Protein AF-A0A959IQ13-F1 (afdb_monomer_lite)

pLDDT: mean 92.46, std 10.54, range [49.81, 98.44]

Radius of gyration: 14.13 Å; chains: 1; bounding box: 34×29×39 Å

Sequence (78 aa):
IFSESWTDAHDAANLSLGPEGTFNGFDLCQPITRRIDYIFLRPGHFQVLRYLVMSDRRQGHFPSDHLPVFAELRLNEE

Foldseek 3Di:
DPPDFKDWLQVQEPEEDDACAFFQQFPLPDGRNHHDDTDIDGPPQKHWHYWYFDPDADPSTDPDRTTDIDTDIDGDDD

Secondary structure (DSSP, 8-state):
--TTT-EEHHHH-S-EES-S-SB-TT-SSS---------EE-TTTEEEEEEEE----BTTB-SSSBPPEEEEEEEPP-

Structure (mmCIF, N/CA/C/O backbone):
data_AF-A0A959IQ13-F1
#
_entry.id   AF-A0A959IQ13-F1
#
loop_
_atom_site.group_PDB
_atom_site.id
_atom_site.type_symbol
_atom_site.label_atom_id
_atom_site.label_alt_id
_atom_site.label_comp_id
_atom_site.label_asym_id
_atom_site.label_entity_id
_atom_site.label_seq_id
_atom_site.pdbx_PDB_ins_code
_atom_site.Cartn_x
_atom_site.Cartn_y
_atom_site.Cartn_z
_atom_site.occupancy
_atom_site.B_iso_or_equiv
_atom_site.auth_seq_id
_atom_site.auth_comp_id
_atom_site.auth_asym_id
_atom_site.auth_atom_id
_atom_site.pdbx_PDB_model_num
ATOM 1 N N . ILE A 1 1 ? -1.415 18.167 6.117 1.00 49.81 1 ILE A N 1
ATOM 2 C CA . ILE A 1 1 ? -2.840 18.054 5.706 1.00 49.81 1 ILE A CA 1
ATOM 3 C C . ILE A 1 1 ? -3.497 16.763 6.217 1.00 49.81 1 ILE A C 1
ATOM 5 O O . ILE A 1 1 ? -4.692 16.800 6.461 1.00 49.81 1 ILE A O 1
ATOM 9 N N . PHE A 1 2 ? -2.759 15.675 6.490 1.00 50.88 2 PHE A N 1
ATOM 10 C CA . PHE A 1 2 ? -3.357 14.400 6.941 1.00 50.88 2 PHE A CA 1
ATOM 11 C C . PHE A 1 2 ? -2.913 13.901 8.334 1.00 50.88 2 PHE A C 1
ATOM 13 O O . PHE A 1 2 ? -3.266 12.796 8.719 1.00 50.88 2 PHE A O 1
ATOM 20 N N . SER A 1 3 ? -2.139 14.673 9.101 1.00 51.88 3 SER A N 1
ATOM 21 C CA . SER A 1 3 ? -1.244 14.100 10.119 1.00 51.88 3 SER A CA 1
ATOM 22 C C . SER A 1 3 ? -1.800 13.865 11.527 1.00 51.88 3 SER A C 1
ATOM 24 O O . SER A 1 3 ? -0.998 13.541 12.388 1.00 51.88 3 SER A O 1
ATOM 26 N N . GLU A 1 4 ? -3.103 13.976 11.803 1.00 57.72 4 GLU A N 1
ATOM 27 C CA . GLU A 1 4 ? -3.599 13.638 13.159 1.00 57.72 4 GLU A CA 1
ATOM 28 C C . GLU A 1 4 ? -4.928 12.869 13.213 1.00 57.72 4 GLU A C 1
ATOM 30 O O . GLU A 1 4 ? -5.356 12.481 14.295 1.00 57.72 4 GLU A O 1
ATOM 35 N N . SER A 1 5 ? -5.590 12.602 12.080 1.00 81.75 5 SER A N 1
ATOM 36 C CA . SER A 1 5 ? -6.956 12.049 12.101 1.00 81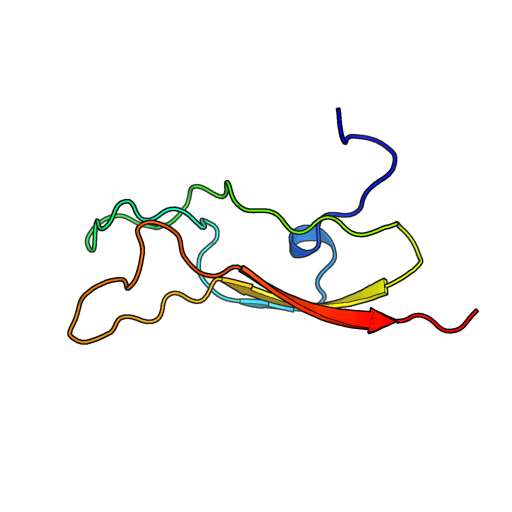.75 5 SER A CA 1
ATOM 37 C C . SER A 1 5 ? -7.227 10.868 11.173 1.00 81.75 5 SER A C 1
ATOM 39 O O . SER A 1 5 ? -8.365 10.407 11.130 1.00 81.75 5 SER A O 1
ATOM 41 N N . TRP A 1 6 ? -6.224 10.354 10.456 1.00 90.56 6 TRP A N 1
ATOM 42 C CA . TRP A 1 6 ? -6.388 9.229 9.532 1.00 90.56 6 TRP A CA 1
ATOM 43 C C . TRP A 1 6 ? -5.296 8.182 9.731 1.00 90.56 6 TRP A C 1
ATOM 45 O O . TRP A 1 6 ? -4.148 8.515 10.012 1.00 90.56 6 TRP A O 1
ATOM 55 N N . THR A 1 7 ? -5.666 6.917 9.566 1.00 92.62 7 THR A N 1
ATOM 56 C CA . THR A 1 7 ? -4.763 5.768 9.654 1.00 92.62 7 THR A CA 1
ATOM 57 C C . THR A 1 7 ? -4.429 5.277 8.248 1.00 92.62 7 THR A C 1
ATOM 59 O O . THR A 1 7 ? -5.338 5.027 7.458 1.00 92.62 7 THR A O 1
ATOM 62 N N . ASP A 1 8 ? -3.144 5.142 7.923 1.00 95.19 8 ASP A N 1
ATOM 63 C CA . ASP A 1 8 ? -2.697 4.522 6.670 1.00 95.19 8 ASP A CA 1
ATOM 64 C C . ASP A 1 8 ? -2.913 3.004 6.734 1.00 95.19 8 ASP A C 1
ATOM 66 O O . ASP A 1 8 ? -2.450 2.341 7.666 1.00 95.19 8 ASP A O 1
ATOM 70 N N . ALA A 1 9 ? -3.617 2.444 5.748 1.00 96.56 9 ALA A N 1
ATOM 71 C CA . ALA A 1 9 ? -3.864 1.011 5.676 1.00 96.56 9 ALA A CA 1
ATOM 72 C C . ALA A 1 9 ? -2.571 0.188 5.568 1.00 96.56 9 ALA A C 1
ATOM 74 O O . ALA A 1 9 ? -2.529 -0.917 6.101 1.00 96.56 9 ALA A O 1
ATOM 75 N N . HIS A 1 10 ? -1.525 0.713 4.922 1.00 96.81 10 HIS A N 1
ATOM 76 C CA . HIS A 1 10 ? -0.226 0.039 4.844 1.00 96.81 10 HIS A CA 1
ATOM 77 C C . HIS A 1 10 ? 0.388 -0.156 6.236 1.00 96.81 10 HIS A C 1
ATOM 79 O O . HIS A 1 10 ? 0.818 -1.255 6.576 1.00 96.81 10 HIS A O 1
ATOM 85 N N . ASP A 1 11 ? 0.381 0.899 7.053 1.00 95.06 11 ASP A N 1
ATOM 86 C CA . ASP A 1 11 ? 1.029 0.901 8.367 1.00 95.06 11 ASP A CA 1
ATOM 87 C C . ASP A 1 11 ? 0.200 0.155 9.424 1.00 95.06 11 ASP A C 1
ATOM 89 O O . ASP A 1 11 ? 0.746 -0.370 10.392 1.00 95.06 11 ASP A O 1
ATOM 93 N N . ALA A 1 12 ? -1.123 0.092 9.244 1.00 95.38 12 ALA A N 1
ATOM 94 C CA . ALA A 1 12 ? -2.041 -0.571 10.169 1.00 95.38 12 ALA A CA 1
ATOM 95 C C . ALA A 1 12 ? -2.314 -2.052 9.854 1.00 95.38 12 ALA A C 1
ATOM 97 O O . ALA A 1 12 ? -3.005 -2.716 10.629 1.00 95.38 12 ALA A O 1
ATOM 98 N N . ALA A 1 13 ? -1.838 -2.573 8.720 1.00 96.75 13 ALA A N 1
ATOM 99 C CA . ALA A 1 13 ? -2.105 -3.947 8.311 1.00 96.75 13 ALA A CA 1
ATOM 100 C C . ALA A 1 13 ? -1.357 -4.974 9.168 1.00 96.75 13 ALA A C 1
ATOM 102 O O . ALA A 1 13 ? -0.148 -4.890 9.360 1.00 96.75 13 ALA A O 1
ATOM 103 N N . ASN A 1 14 ? -2.062 -6.032 9.578 1.00 94.50 14 ASN A N 1
ATOM 104 C CA . ASN A 1 14 ? -1.437 -7.189 10.232 1.00 94.50 14 ASN A CA 1
ATOM 105 C C . ASN A 1 14 ? -0.502 -7.975 9.296 1.00 94.50 14 ASN A C 1
ATOM 107 O O . ASN A 1 14 ? 0.416 -8.656 9.751 1.00 94.50 14 ASN A O 1
ATOM 111 N N . LEU A 1 15 ? -0.774 -7.924 7.992 1.00 97.06 15 LEU A N 1
ATOM 112 C CA . LEU A 1 15 ? 0.008 -8.574 6.952 1.00 97.06 15 LEU A CA 1
ATOM 113 C C . LEU A 1 15 ? 0.092 -7.647 5.742 1.00 97.06 15 LEU A C 1
ATOM 115 O O . LEU A 1 15 ? -0.937 -7.299 5.161 1.00 97.06 15 LEU A O 1
ATOM 119 N N . SER A 1 16 ? 1.313 -7.295 5.351 1.00 96.88 16 SER A N 1
ATOM 120 C CA . SER A 1 16 ? 1.600 -6.525 4.141 1.00 96.88 16 SER A CA 1
ATOM 121 C C . SER A 1 16 ? 2.397 -7.388 3.164 1.00 96.88 16 SER A C 1
ATOM 123 O O . SER A 1 16 ? 3.358 -8.047 3.568 1.00 96.88 16 SER A O 1
ATOM 125 N N . LEU A 1 17 ? 1.973 -7.437 1.900 1.00 97.50 17 LEU A N 1
ATOM 126 C CA . LEU A 1 17 ? 2.597 -8.244 0.848 1.00 97.50 17 LEU A CA 1
ATOM 127 C C . LEU A 1 17 ? 2.832 -7.426 -0.425 1.00 97.50 17 LEU A C 1
ATOM 129 O O . LEU A 1 17 ? 2.032 -6.564 -0.784 1.00 97.50 17 LEU A O 1
ATOM 133 N N . GLY A 1 18 ? 3.886 -7.781 -1.157 1.00 96.25 18 GLY A N 1
ATOM 134 C CA . GLY A 1 18 ? 4.263 -7.121 -2.406 1.00 96.25 18 GLY A CA 1
ATOM 135 C C . GLY A 1 18 ? 5.427 -6.139 -2.235 1.00 96.25 18 GLY A C 1
ATOM 136 O O . GLY A 1 18 ? 6.073 -6.127 -1.185 1.00 96.25 18 GLY A O 1
ATOM 137 N N . PRO A 1 19 ? 5.759 -5.370 -3.286 1.00 96.25 19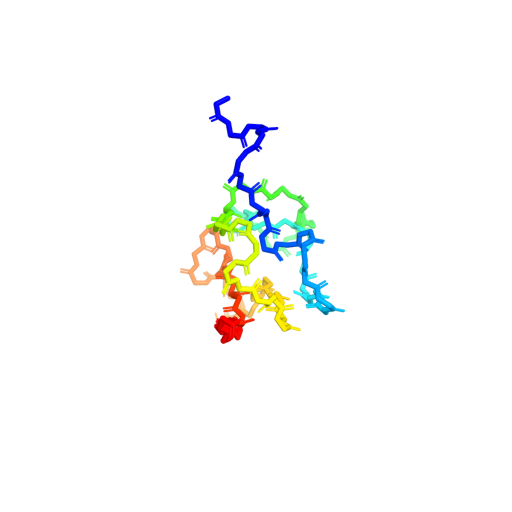 PRO A N 1
ATOM 138 C CA . PRO A 1 19 ? 6.789 -4.341 -3.213 1.00 96.25 19 PRO A CA 1
ATOM 139 C C . PRO A 1 19 ? 6.389 -3.194 -2.277 1.00 96.25 19 PRO A C 1
ATOM 141 O O . PRO A 1 19 ? 5.209 -2.923 -2.072 1.00 96.25 19 PRO A O 1
ATOM 144 N N . GLU A 1 20 ? 7.392 -2.489 -1.754 1.00 94.75 20 GLU A N 1
ATOM 145 C CA . GLU A 1 20 ? 7.193 -1.298 -0.919 1.00 94.75 20 GLU A CA 1
ATOM 146 C C . GLU A 1 20 ? 6.562 -0.144 -1.714 1.00 94.75 20 GLU A C 1
ATOM 148 O O . GLU A 1 20 ? 5.709 0.587 -1.210 1.00 94.75 20 GLU A O 1
ATOM 153 N N . GLY A 1 21 ? 6.974 0.017 -2.974 1.00 97.19 21 GLY A N 1
ATOM 154 C CA . GLY A 1 21 ? 6.478 1.061 -3.854 1.00 97.19 21 GLY A CA 1
ATOM 155 C C . GLY A 1 21 ? 5.234 0.666 -4.638 1.00 97.19 21 GLY A C 1
ATOM 156 O O . GLY A 1 21 ? 4.967 -0.507 -4.880 1.00 97.19 21 GLY A O 1
ATOM 1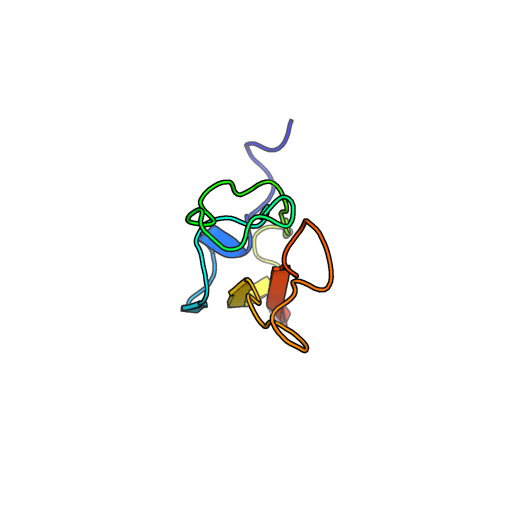57 N N . THR A 1 22 ? 4.524 1.679 -5.119 1.00 98.31 22 THR A N 1
ATOM 158 C CA . THR A 1 22 ? 3.316 1.543 -5.941 1.00 98.31 22 THR A CA 1
ATOM 159 C C . THR A 1 22 ? 3.536 2.043 -7.364 1.00 98.31 22 THR A C 1
ATOM 161 O O . THR A 1 22 ? 2.808 1.648 -8.262 1.00 98.31 22 THR A O 1
ATOM 164 N N . PHE A 1 23 ? 4.573 2.844 -7.615 1.00 98.12 23 PHE A N 1
ATOM 165 C CA . PHE A 1 23 ? 4.887 3.367 -8.944 1.00 98.12 23 PHE A CA 1
ATOM 166 C C . PHE A 1 23 ? 6.031 2.598 -9.610 1.00 98.12 23 PHE A C 1
ATOM 168 O O . PHE A 1 23 ? 7.129 2.515 -9.058 1.00 98.12 23 PHE A O 1
ATOM 175 N N . ASN A 1 24 ? 5.783 2.076 -10.813 1.00 96.62 24 ASN A N 1
ATOM 176 C CA . ASN A 1 24 ? 6.754 1.330 -11.618 1.00 96.62 24 ASN A CA 1
ATOM 177 C C . ASN A 1 24 ? 7.168 2.054 -12.913 1.00 96.62 24 ASN A C 1
ATOM 179 O O . ASN A 1 24 ? 8.200 1.715 -13.483 1.00 96.62 24 ASN A O 1
ATOM 183 N N . GLY A 1 25 ? 6.396 3.037 -13.398 1.00 96.75 25 GLY A N 1
ATOM 184 C CA . GLY A 1 25 ? 6.753 3.809 -14.599 1.00 96.75 25 GLY A CA 1
ATOM 185 C C . GLY A 1 25 ? 6.901 2.978 -15.883 1.00 96.75 25 GLY A C 1
ATOM 186 O O . GLY A 1 25 ? 7.567 3.418 -16.816 1.00 96.75 25 GLY A O 1
ATOM 187 N N . PHE A 1 26 ? 6.326 1.772 -15.917 1.00 95.50 26 PHE A N 1
ATOM 188 C CA . PHE A 1 26 ? 6.545 0.723 -16.919 1.00 95.50 26 PHE A CA 1
ATOM 189 C C . PHE A 1 26 ? 7.985 0.181 -17.011 1.00 95.50 26 PHE A C 1
ATOM 191 O O . PHE A 1 26 ? 8.299 -0.558 -17.947 1.00 95.50 26 PHE A O 1
ATOM 198 N N . ASP A 1 27 ? 8.853 0.482 -16.042 1.00 94.31 27 ASP A N 1
ATOM 199 C CA . ASP A 1 27 ? 10.222 -0.032 -15.992 1.00 94.31 27 ASP A CA 1
ATOM 200 C C . ASP A 1 27 ? 10.259 -1.419 -15.329 1.00 94.31 27 ASP A C 1
ATOM 202 O O . ASP A 1 27 ? 9.943 -1.597 -14.152 1.00 94.31 27 ASP A O 1
ATOM 206 N N . LEU A 1 28 ? 10.648 -2.437 -16.100 1.00 90.00 28 LEU A N 1
ATOM 207 C CA . LEU A 1 28 ? 10.710 -3.827 -15.637 1.00 90.00 28 LEU A CA 1
ATOM 208 C C . LEU A 1 28 ? 11.995 -4.158 -14.864 1.00 90.00 28 LEU A C 1
ATOM 210 O O . LEU A 1 28 ? 12.049 -5.221 -14.234 1.00 90.00 28 LEU A O 1
ATOM 214 N N . CYS A 1 29 ? 13.004 -3.286 -14.942 1.00 91.62 29 CYS A N 1
ATOM 215 C CA . CYS A 1 29 ? 14.368 -3.502 -14.464 1.00 91.62 29 CYS A CA 1
ATOM 216 C C . CYS A 1 29 ? 14.662 -2.787 -13.141 1.00 91.62 29 CYS A C 1
ATOM 218 O O . CYS A 1 29 ? 15.649 -3.117 -12.484 1.00 91.62 29 CYS A O 1
ATOM 220 N N . GLN A 1 30 ? 13.833 -1.820 -12.749 1.00 91.81 30 GLN A N 1
ATOM 221 C CA . GLN A 1 30 ? 14.010 -1.073 -11.508 1.00 91.81 30 GLN A CA 1
ATOM 222 C C . GLN A 1 30 ? 13.212 -1.693 -10.354 1.00 91.81 30 GLN A C 1
ATOM 224 O O . GLN A 1 30 ? 12.096 -2.184 -10.553 1.00 91.81 30 GLN A O 1
ATOM 229 N N . PRO A 1 31 ? 13.752 -1.667 -9.123 1.00 93.44 31 PRO A N 1
ATOM 230 C CA . PRO A 1 31 ? 12.980 -2.023 -7.947 1.00 93.44 31 PRO A CA 1
ATOM 231 C C . PRO A 1 31 ? 11.864 -0.994 -7.722 1.00 93.44 31 PRO A C 1
ATOM 233 O O . PRO A 1 31 ? 12.065 0.215 -7.826 1.00 93.44 31 PRO A O 1
ATOM 236 N N . ILE A 1 32 ? 10.678 -1.485 -7.374 1.00 96.31 32 ILE A N 1
ATOM 237 C CA . ILE A 1 32 ? 9.491 -0.659 -7.146 1.00 96.31 32 ILE A CA 1
ATOM 238 C C . ILE A 1 32 ? 9.494 -0.229 -5.675 1.00 96.31 32 ILE A C 1
ATOM 240 O O . ILE A 1 32 ? 9.011 -0.953 -4.809 1.00 96.31 32 ILE A O 1
ATOM 244 N N . THR A 1 33 ? 10.094 0.925 -5.383 1.00 96.94 33 THR A N 1
ATOM 245 C CA . THR A 1 33 ? 10.293 1.425 -4.003 1.00 96.94 33 THR A CA 1
ATOM 246 C C . THR A 1 33 ? 9.485 2.680 -3.686 1.00 96.94 33 THR A C 1
ATOM 248 O O . THR A 1 33 ? 9.213 2.985 -2.530 1.00 96.94 33 THR A O 1
ATOM 251 N N . ARG A 1 34 ? 9.059 3.427 -4.710 1.00 97.44 34 ARG A N 1
ATOM 252 C CA . ARG A 1 34 ? 8.322 4.678 -4.528 1.00 97.44 34 ARG A CA 1
ATOM 253 C C . ARG A 1 34 ? 6.837 4.409 -4.266 1.00 97.44 34 ARG A C 1
ATOM 255 O O . ARG A 1 34 ? 6.105 4.061 -5.191 1.00 97.44 34 ARG A O 1
ATOM 262 N N . ARG A 1 35 ? 6.389 4.607 -3.024 1.00 97.38 35 ARG A N 1
ATOM 263 C CA . ARG A 1 35 ? 4.971 4.562 -2.621 1.00 97.38 35 ARG A CA 1
ATOM 264 C C . ARG A 1 35 ? 4.343 5.945 -2.766 1.00 97.38 35 ARG A C 1
ATOM 266 O O . ARG A 1 35 ? 4.786 6.878 -2.104 1.00 97.38 35 ARG A O 1
ATOM 273 N N . ILE A 1 36 ? 3.366 6.085 -3.659 1.00 97.81 36 ILE A N 1
ATOM 274 C CA . ILE A 1 36 ? 2.621 7.342 -3.876 1.00 97.81 36 ILE A CA 1
ATOM 275 C C . ILE A 1 36 ? 1.100 7.152 -3.962 1.00 97.81 36 ILE A C 1
ATOM 277 O O . ILE A 1 36 ? 0.374 8.139 -4.057 1.00 97.81 36 ILE A O 1
ATOM 281 N N . ASP A 1 37 ? 0.621 5.914 -3.844 1.00 98.12 37 ASP A N 1
ATOM 282 C CA . ASP A 1 37 ? -0.796 5.562 -3.784 1.00 98.12 37 ASP A CA 1
ATOM 283 C C . ASP A 1 37 ? -1.128 5.070 -2.372 1.00 98.12 37 ASP A C 1
ATOM 285 O O . ASP A 1 37 ? -0.436 4.207 -1.828 1.00 98.12 37 ASP A O 1
ATOM 289 N N . TYR A 1 38 ? -2.172 5.636 -1.762 1.00 97.00 38 TYR A N 1
ATOM 290 C CA . TYR A 1 38 ? -2.495 5.428 -0.349 1.00 97.00 38 TYR A CA 1
ATOM 291 C C . TYR A 1 38 ? -3.982 5.140 -0.150 1.00 97.00 38 TYR A C 1
ATOM 293 O O . TYR A 1 38 ? -4.835 5.693 -0.846 1.00 97.00 38 TYR A O 1
ATOM 301 N N . ILE A 1 39 ? -4.292 4.332 0.865 1.00 97.00 39 ILE A N 1
ATOM 302 C CA . ILE A 1 39 ? -5.651 4.130 1.375 1.00 97.00 39 ILE A CA 1
ATOM 303 C C . ILE A 1 39 ? -5.669 4.609 2.825 1.00 97.00 39 ILE A C 1
ATOM 305 O O . ILE A 1 39 ? -5.067 3.986 3.698 1.00 97.00 39 ILE A O 1
ATOM 309 N N . PHE A 1 40 ? -6.369 5.714 3.082 1.00 95.44 40 PHE A N 1
ATOM 310 C CA . PHE A 1 40 ? -6.542 6.261 4.427 1.00 95.44 40 PHE A CA 1
ATOM 311 C C . PHE A 1 40 ? -7.891 5.859 5.020 1.00 95.44 40 PHE A C 1
ATOM 313 O O . PHE A 1 40 ? -8.927 5.923 4.358 1.00 95.44 40 PHE A O 1
ATOM 320 N N . LEU A 1 41 ? -7.874 5.481 6.295 1.00 93.44 41 LEU A N 1
ATOM 321 C CA . LEU A 1 41 ? -9.025 4.985 7.042 1.00 93.44 41 LEU A CA 1
ATOM 322 C C . LEU A 1 41 ? -9.323 5.883 8.237 1.00 93.44 41 LEU A C 1
ATOM 324 O O . LEU A 1 41 ? -8.415 6.469 8.831 1.00 93.44 41 LEU A O 1
ATOM 328 N N . ARG A 1 42 ? -10.604 5.970 8.615 1.00 91.00 42 ARG A N 1
ATOM 329 C CA . ARG A 1 42 ? -10.979 6.608 9.880 1.00 91.00 42 ARG A CA 1
ATOM 330 C C . ARG A 1 42 ? -10.445 5.758 11.043 1.00 91.00 42 ARG A C 1
ATOM 332 O O . ARG A 1 42 ? -10.742 4.559 11.069 1.00 91.00 42 ARG A O 1
ATOM 339 N N . PRO A 1 43 ? -9.712 6.345 12.004 1.00 89.19 43 PRO A N 1
ATOM 340 C CA . PRO A 1 43 ? -9.190 5.621 13.155 1.00 89.19 43 PRO A CA 1
ATOM 341 C C . PRO A 1 43 ? -10.308 4.923 13.931 1.00 89.19 43 PRO A C 1
ATOM 343 O O . PRO A 1 43 ? -11.367 5.502 14.152 1.00 89.19 43 PRO A O 1
ATOM 346 N N . GLY A 1 44 ? -10.082 3.675 14.338 1.00 89.06 44 GLY A N 1
ATOM 347 C CA . GLY A 1 44 ? -11.009 2.917 15.186 1.00 89.06 44 GLY A CA 1
ATOM 348 C C . GLY A 1 44 ? -12.233 2.315 14.486 1.00 89.06 44 GLY A C 1
ATOM 349 O O . GLY A 1 44 ? -12.851 1.424 15.056 1.00 89.06 44 GLY A O 1
ATOM 350 N N . HIS A 1 45 ? -12.562 2.710 13.252 1.00 92.75 45 HIS A N 1
ATOM 351 C CA . HIS A 1 45 ? -13.727 2.163 12.535 1.00 92.75 45 HIS A CA 1
ATOM 352 C C . HIS A 1 45 ? -13.445 0.831 11.829 1.00 92.75 45 HIS A C 1
ATOM 354 O O . HIS A 1 45 ? -14.358 0.037 11.610 1.00 92.75 45 HIS A O 1
ATOM 360 N N . PHE A 1 46 ? -12.191 0.592 11.446 1.00 95.06 46 PHE A N 1
ATOM 361 C CA . PHE A 1 46 ? -11.805 -0.575 10.661 1.00 95.06 46 PHE A CA 1
ATOM 362 C C . PHE A 1 46 ? -10.561 -1.234 11.240 1.00 95.06 46 PHE A C 1
ATOM 364 O O . PHE A 1 46 ? -9.627 -0.554 11.667 1.00 95.06 46 PHE A O 1
ATOM 371 N N . GLN A 1 47 ? -10.523 -2.559 11.172 1.00 95.50 47 GLN A N 1
ATOM 372 C CA . GLN A 1 47 ? -9.292 -3.328 11.277 1.00 95.50 47 GLN A CA 1
ATOM 373 C C . GLN A 1 47 ? -8.782 -3.675 9.877 1.00 95.50 47 GLN A C 1
ATOM 375 O O . GLN A 1 47 ? -9.537 -4.186 9.047 1.00 95.50 47 GLN A O 1
ATOM 380 N N . VAL A 1 48 ? -7.488 -3.461 9.634 1.00 97.25 48 VAL A N 1
ATOM 381 C CA . VAL A 1 48 ? -6.840 -3.838 8.372 1.00 97.25 48 VAL A CA 1
ATOM 382 C C . VAL A 1 48 ? -6.303 -5.263 8.475 1.00 97.25 48 VAL A C 1
ATOM 384 O O . VAL A 1 48 ? -5.316 -5.528 9.162 1.00 97.25 48 VAL A O 1
ATOM 387 N N . LEU A 1 49 ? -6.970 -6.204 7.806 1.00 97.94 49 LEU A N 1
ATOM 388 C CA . LEU A 1 49 ? -6.611 -7.624 7.856 1.00 97.94 49 LEU A CA 1
ATOM 389 C C . LEU A 1 49 ? -5.392 -7.928 6.984 1.00 97.94 49 LEU A C 1
ATOM 391 O O . LEU A 1 49 ? -4.494 -8.654 7.408 1.00 97.94 49 LEU A O 1
ATOM 395 N N . ARG A 1 50 ? -5.359 -7.365 5.773 1.00 98.00 50 ARG A N 1
ATOM 396 C CA . ARG A 1 50 ? -4.229 -7.473 4.844 1.00 98.00 50 ARG A CA 1
ATOM 397 C C . ARG A 1 50 ? -4.120 -6.234 3.969 1.00 98.00 50 ARG A C 1
ATOM 399 O O . ARG A 1 50 ? -5.135 -5.643 3.600 1.00 98.00 50 ARG A O 1
ATOM 406 N N . TYR A 1 51 ? -2.892 -5.912 3.598 1.00 98.44 51 TYR A N 1
ATOM 407 C CA . TYR A 1 51 ? -2.542 -4.912 2.604 1.00 98.44 51 TYR A CA 1
ATOM 408 C C . TYR A 1 51 ? -1.681 -5.571 1.526 1.00 98.44 51 TYR A C 1
ATOM 410 O O . TYR A 1 51 ? -0.789 -6.362 1.836 1.00 98.44 51 TYR A O 1
ATOM 418 N N . LEU A 1 52 ? -1.965 -5.288 0.257 1.00 98.31 52 LEU A N 1
ATOM 419 C CA . LEU A 1 52 ? -1.209 -5.828 -0.865 1.00 98.31 52 LEU A CA 1
ATOM 420 C C . LEU A 1 52 ? -0.895 -4.743 -1.885 1.00 98.31 52 LEU A C 1
ATOM 422 O O . LEU A 1 52 ? -1.773 -3.968 -2.267 1.00 98.31 52 LEU A O 1
ATOM 426 N N . VAL A 1 53 ? 0.330 -4.782 -2.399 1.00 98.31 53 VAL A N 1
ATOM 427 C CA . VAL A 1 53 ? 0.683 -4.153 -3.671 1.00 98.31 53 VAL A CA 1
ATOM 428 C C . VAL A 1 53 ? 0.824 -5.253 -4.718 1.00 98.31 53 VAL A C 1
ATOM 430 O O . VAL A 1 53 ? 1.721 -6.095 -4.643 1.00 98.31 53 VAL A O 1
ATOM 433 N N . MET A 1 54 ? -0.089 -5.290 -5.687 1.00 96.88 54 MET A N 1
ATOM 434 C CA . MET A 1 54 ? -0.144 -6.373 -6.674 1.00 96.88 54 MET A CA 1
ATOM 435 C C . MET A 1 54 ? 0.823 -6.094 -7.828 1.00 96.88 54 MET A C 1
ATOM 437 O O . MET A 1 54 ? 0.559 -5.250 -8.678 1.00 96.88 54 MET A O 1
ATOM 441 N N . SER A 1 55 ? 1.946 -6.813 -7.872 1.00 93.75 55 SER A N 1
ATOM 442 C CA . SER A 1 55 ? 2.998 -6.652 -8.890 1.00 93.75 55 SER A CA 1
ATOM 443 C C . SER A 1 55 ? 2.859 -7.589 -10.096 1.00 93.75 55 SER A C 1
ATOM 445 O O . SER A 1 55 ? 3.810 -7.752 -10.868 1.00 93.75 55 SER A O 1
ATOM 447 N N . ASP A 1 56 ? 1.681 -8.194 -10.271 1.00 91.50 56 ASP A N 1
ATOM 448 C CA . ASP A 1 56 ? 1.412 -9.139 -11.349 1.00 91.50 56 ASP A CA 1
ATOM 449 C C . ASP A 1 56 ? 1.629 -8.508 -12.726 1.00 91.50 56 ASP A C 1
ATOM 451 O O . ASP A 1 56 ? 1.203 -7.389 -13.030 1.00 91.50 56 ASP A O 1
ATOM 455 N N . ARG A 1 57 ? 2.286 -9.278 -13.593 1.00 90.75 57 ARG A N 1
ATOM 456 C CA . ARG A 1 57 ? 2.571 -8.897 -14.975 1.00 90.75 57 ARG A CA 1
ATOM 457 C C . ARG A 1 57 ? 1.747 -9.754 -15.917 1.00 90.75 57 ARG A C 1
ATOM 459 O O . ARG A 1 57 ? 1.621 -10.964 -15.734 1.00 90.75 57 ARG A O 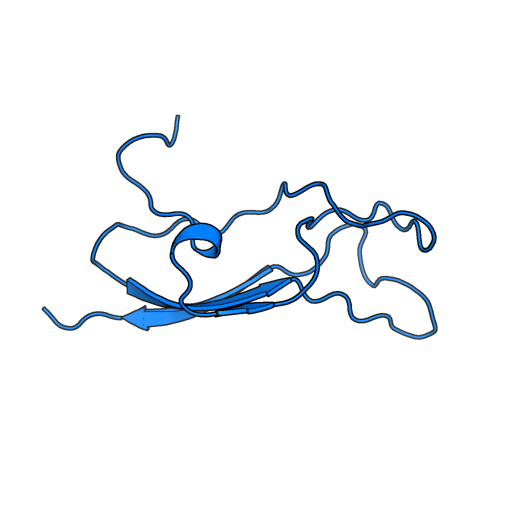1
ATOM 466 N N . ARG A 1 58 ? 1.247 -9.147 -16.989 1.00 91.06 58 ARG A N 1
ATOM 467 C CA . ARG A 1 58 ? 0.546 -9.854 -18.063 1.00 91.06 58 ARG A CA 1
ATOM 468 C C . ARG A 1 58 ? 1.404 -9.820 -19.316 1.00 91.06 58 ARG A C 1
ATOM 470 O O . ARG A 1 58 ? 1.768 -8.748 -19.781 1.00 91.06 58 ARG A O 1
ATOM 477 N N . GLN A 1 59 ? 1.734 -10.997 -19.852 1.00 93.44 59 GLN A N 1
ATOM 478 C CA . GLN A 1 59 ? 2.599 -11.126 -21.037 1.00 93.44 59 GLN A CA 1
ATOM 479 C C . GLN A 1 59 ? 3.941 -10.377 -20.882 1.00 93.44 59 GLN A C 1
ATOM 481 O O . GLN A 1 59 ? 4.456 -9.811 -21.835 1.00 93.44 59 GLN A O 1
ATOM 486 N N . GLY A 1 60 ? 4.493 -10.346 -19.663 1.00 91.81 60 GLY A N 1
ATOM 487 C CA . GLY A 1 60 ? 5.754 -9.660 -19.365 1.00 91.81 60 GLY A CA 1
ATOM 488 C C . GLY A 1 60 ? 5.641 -8.154 -19.112 1.00 91.81 60 GLY A C 1
ATOM 489 O O . GLY A 1 60 ? 6.635 -7.552 -18.720 1.00 91.81 60 GLY A O 1
ATOM 490 N N . HIS A 1 61 ? 4.456 -7.555 -19.251 1.00 92.94 61 HIS A N 1
ATOM 491 C CA . HIS A 1 61 ? 4.238 -6.121 -19.063 1.00 92.94 61 HIS A CA 1
ATOM 492 C C . HIS A 1 61 ? 3.404 -5.815 -17.817 1.00 92.94 61 HIS A C 1
ATOM 494 O O . HIS A 1 61 ? 2.551 -6.611 -17.409 1.00 92.94 6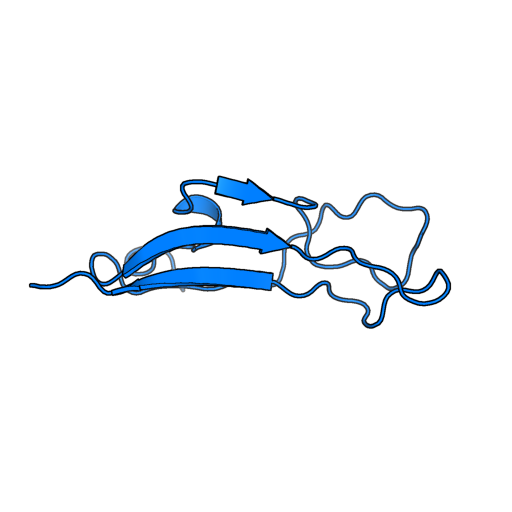1 HIS A O 1
ATOM 500 N N . PHE A 1 62 ? 3.631 -4.638 -17.232 1.00 94.38 62 PHE A N 1
ATOM 501 C CA . PHE A 1 62 ? 2.720 -4.088 -16.236 1.00 94.38 62 PHE A CA 1
ATOM 502 C C . PHE A 1 62 ? 1.444 -3.570 -16.916 1.00 94.38 62 PHE A C 1
ATOM 504 O O . PHE A 1 62 ? 1.540 -2.902 -17.947 1.00 94.38 62 PHE A O 1
ATOM 511 N N . PRO A 1 63 ? 0.253 -3.841 -16.355 1.00 95.25 63 PRO A N 1
ATOM 512 C CA . PRO A 1 63 ? -0.997 -3.286 -16.877 1.00 95.25 63 PRO A CA 1
ATOM 513 C C . PRO A 1 63 ? -1.110 -1.751 -16.764 1.00 95.25 63 PRO A C 1
ATOM 515 O O . PRO A 1 63 ? -1.871 -1.152 -17.518 1.00 95.25 63 PRO A O 1
ATOM 518 N N . SER A 1 64 ? -0.382 -1.125 -15.830 1.00 96.81 64 SER A N 1
ATOM 519 C CA . SER A 1 64 ? -0.341 0.324 -15.567 1.00 96.81 64 SER A CA 1
ATOM 520 C C . SER A 1 64 ? 1.036 0.725 -15.009 1.00 96.81 64 SER A C 1
ATOM 522 O O . SER A 1 64 ? 1.774 -0.123 -14.501 1.00 96.81 64 SER A O 1
ATOM 524 N N . ASP A 1 65 ? 1.388 2.010 -15.105 1.00 96.44 65 ASP A N 1
ATOM 525 C CA . ASP A 1 65 ? 2.586 2.596 -14.492 1.00 96.44 65 ASP A CA 1
ATOM 526 C C . ASP A 1 65 ? 2.502 2.664 -12.962 1.00 96.44 65 ASP A C 1
ATOM 528 O O . ASP A 1 65 ? 3.524 2.866 -12.302 1.00 96.44 65 ASP A O 1
ATOM 532 N N . HIS A 1 66 ? 1.312 2.428 -12.406 1.00 98.19 66 HIS A N 1
ATOM 533 C CA . HIS A 1 66 ? 1.076 2.173 -10.994 1.00 98.19 66 HIS A CA 1
ATOM 534 C C . HIS A 1 66 ? 0.597 0.733 -10.773 1.00 98.19 66 HIS A C 1
ATOM 536 O O . HIS A 1 66 ? -0.089 0.130 -11.601 1.00 98.19 66 HIS A O 1
ATOM 542 N N . LEU A 1 67 ? 0.978 0.166 -9.635 1.00 98.00 67 LEU A N 1
ATOM 543 C CA . LEU A 1 67 ? 0.505 -1.123 -9.159 1.00 98.00 67 LEU A CA 1
ATOM 544 C C . LEU A 1 67 ? -0.779 -0.940 -8.340 1.00 98.00 67 LEU A C 1
ATOM 546 O O . LEU A 1 67 ? -0.867 0.007 -7.555 1.00 98.00 67 LEU A O 1
ATOM 550 N N . PRO A 1 68 ? -1.759 -1.853 -8.456 1.00 98.06 68 PRO A N 1
ATOM 551 C CA . PRO A 1 68 ? -2.939 -1.830 -7.606 1.00 98.06 68 PRO A CA 1
ATOM 552 C C . PRO A 1 68 ? -2.574 -1.941 -6.123 1.00 98.06 68 PRO A C 1
ATOM 554 O O . PRO A 1 68 ? -1.870 -2.870 -5.715 1.00 98.06 68 PRO A O 1
ATOM 557 N N . VAL A 1 69 ? -3.116 -1.021 -5.326 1.00 98.44 69 VAL A N 1
ATOM 558 C CA . VAL A 1 69 ? -3.102 -1.080 -3.864 1.00 98.44 69 VAL A CA 1
ATOM 559 C C . VAL A 1 69 ? -4.424 -1.669 -3.387 1.00 98.44 69 VAL A C 1
ATOM 561 O O . VAL A 1 69 ? -5.495 -1.154 -3.706 1.00 98.44 69 VAL A O 1
ATOM 564 N N . PHE A 1 70 ? -4.353 -2.750 -2.620 1.00 98.38 70 PHE A N 1
ATOM 565 C CA . PHE A 1 70 ? -5.513 -3.461 -2.095 1.00 98.38 70 PHE A CA 1
ATOM 566 C C . PHE A 1 70 ? -5.448 -3.535 -0.572 1.00 98.38 70 PHE A C 1
ATOM 568 O O . PHE A 1 70 ? -4.410 -3.874 -0.007 1.00 98.38 70 PHE A O 1
ATOM 575 N N . ALA A 1 71 ? -6.577 -3.289 0.089 1.00 98.06 71 ALA A N 1
ATOM 576 C CA . ALA A 1 71 ? -6.731 -3.486 1.523 1.00 98.06 71 ALA A CA 1
ATOM 577 C C . ALA A 1 71 ? -8.000 -4.296 1.809 1.00 98.06 71 ALA A C 1
ATOM 579 O O . ALA A 1 71 ? -9.083 -3.956 1.335 1.00 98.06 71 ALA A O 1
ATOM 580 N N . GLU A 1 72 ? -7.871 -5.351 2.612 1.00 98.19 72 GLU A N 1
ATOM 581 C CA . GLU A 1 72 ? -9.017 -6.074 3.166 1.00 98.19 72 GLU A CA 1
ATOM 582 C C . GLU A 1 72 ? -9.311 -5.538 4.557 1.00 98.19 72 GLU A C 1
ATOM 584 O O . GLU A 1 72 ? -8.453 -5.568 5.446 1.00 98.19 72 GLU A O 1
ATOM 589 N N . LEU A 1 73 ? -10.533 -5.058 4.740 1.00 97.19 73 LEU A N 1
ATOM 590 C CA . LEU A 1 73 ? -10.953 -4.382 5.953 1.00 97.19 73 LEU A CA 1
ATOM 591 C C . LEU A 1 73 ? -12.062 -5.177 6.624 1.00 97.19 73 LEU A C 1
ATOM 593 O O . LEU A 1 73 ? -12.995 -5.638 5.965 1.00 97.19 73 LEU A O 1
ATOM 597 N N . ARG A 1 74 ? -11.992 -5.271 7.948 1.00 96.62 74 ARG A N 1
ATOM 598 C CA . ARG A 1 74 ? -13.126 -5.657 8.782 1.00 96.62 74 ARG A CA 1
ATOM 599 C C . ARG A 1 74 ? -13.693 -4.402 9.426 1.00 96.62 74 ARG A C 1
ATOM 601 O O . ARG A 1 74 ? -12.943 -3.641 10.034 1.00 96.62 74 ARG A O 1
ATOM 608 N N . LEU A 1 75 ? -14.997 -4.189 9.282 1.00 95.75 75 LEU A N 1
ATOM 609 C CA . LEU A 1 75 ? -15.703 -3.157 10.034 1.00 95.75 75 LEU A CA 1
ATOM 610 C C . LEU A 1 75 ? -15.726 -3.568 11.510 1.00 95.75 75 LEU A C 1
ATOM 612 O O . LEU A 1 75 ? -16.055 -4.714 11.816 1.00 95.75 75 LEU A O 1
ATOM 616 N N . ASN A 1 76 ? -15.348 -2.658 12.401 1.00 90.75 76 ASN A N 1
ATOM 617 C CA . ASN A 1 76 ? -15.474 -2.895 13.833 1.00 90.75 76 ASN A CA 1
ATOM 618 C C . ASN A 1 76 ? -16.948 -2.715 14.222 1.00 90.75 76 ASN A C 1
ATOM 620 O O . ASN A 1 76 ? -17.569 -1.730 13.825 1.00 90.75 76 ASN A O 1
ATOM 624 N N . GLU A 1 77 ? -17.510 -3.674 14.952 1.00 81.12 77 GLU A N 1
ATOM 625 C CA . GLU A 1 77 ? -18.801 -3.487 15.618 1.00 81.12 77 GLU A CA 1
ATOM 626 C C . GLU A 1 77 ? -18.574 -2.606 16.858 1.00 81.12 77 GLU A C 1
ATOM 628 O O . GLU A 1 77 ? -17.522 -2.724 17.495 1.00 81.12 77 GLU A O 1
ATOM 633 N N . GLU A 1 78 ? -19.498 -1.676 17.124 1.00 62.25 78 GLU A N 1
ATOM 634 C CA . GLU A 1 78 ? -19.447 -0.767 18.286 1.00 62.25 78 GLU A CA 1
ATOM 635 C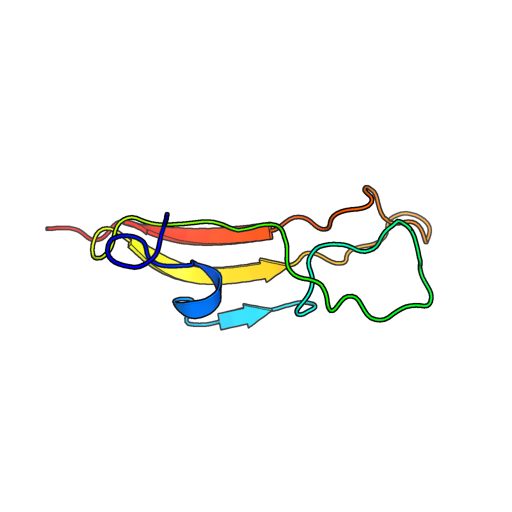 C . GLU A 1 78 ? -19.428 -1.514 19.628 1.00 62.25 78 GLU A C 1
ATOM 637 O O . GLU A 1 78 ? -20.172 -2.513 19.771 1.00 62.25 78 GLU A O 1
#